Protein AF-A0A7C9FRS7-F1 (afdb_monomer_lite)

Organism: NCBI:txid2654236

Radius of gyration: 12.55 Å; chains: 1; bounding box: 29×25×31 Å

Secondary structure (DSSP, 8-state):
---TTEEEEEETTSSEEEEEETTEEEEEEEETTEEEEEEEE--THHHHSS-EEE--HHHHHHHHHHHHHHHTPPP----

Sequence (79 aa):
MENQDKVYFVSLGGGQYFKREGASVTIVSVYDFNPSIERTGFQARYIEGTHSRPCTEQEFDSAVEKVLGILGVGVPVAA

pLDDT: mean 82.05, std 15.05, range [40.47, 95.0]

Foldseek 3Di:
DPQVQWWKKAAPVGQWIWIDRPQKIWIAGLDLVDGDTDIDGDDVCVVVVGNMDTDDPVVVVVSVVNSCVSVVNDDPDDD

Structure (mmCIF, N/CA/C/O backbone):
data_AF-A0A7C9FRS7-F1
#
_entry.id   AF-A0A7C9FRS7-F1
#
loop_
_atom_site.group_PDB
_atom_site.id
_atom_site.type_symbol
_atom_site.label_atom_id
_atom_site.label_alt_id
_atom_site.label_comp_id
_atom_site.label_asym_id
_atom_site.label_entity_id
_atom_site.label_seq_id
_atom_site.pdbx_PDB_ins_code
_atom_site.Cartn_x
_atom_site.Cartn_y
_atom_site.Cartn_z
_atom_site.occupancy
_atom_site.B_iso_or_equiv
_atom_site.auth_seq_id
_atom_site.auth_comp_id
_atom_site.auth_asym_id
_atom_site.auth_atom_id
_atom_site.pdbx_PDB_model_num
ATOM 1 N N . MET A 1 1 ? -14.307 15.909 9.008 1.00 40.47 1 MET A N 1
ATOM 2 C CA . MET A 1 1 ? -13.734 15.062 10.074 1.00 40.47 1 MET A CA 1
ATOM 3 C C . MET A 1 1 ? -12.526 14.384 9.471 1.00 40.47 1 MET A C 1
ATOM 5 O O . MET A 1 1 ? -12.689 13.547 8.595 1.00 40.47 1 MET A O 1
ATOM 9 N N . GLU A 1 2 ? -11.341 14.874 9.815 1.00 43.06 2 GLU A N 1
ATOM 10 C CA . GLU A 1 2 ? -10.070 14.358 9.307 1.00 43.06 2 GLU A CA 1
ATOM 11 C C . GLU A 1 2 ? -9.846 12.943 9.849 1.00 43.06 2 GLU A C 1
ATOM 13 O O . GLU A 1 2 ? -10.156 12.655 11.005 1.00 43.06 2 GLU A O 1
ATOM 18 N N . ASN A 1 3 ? -9.395 12.047 8.979 1.00 49.81 3 ASN A N 1
ATOM 19 C CA . ASN A 1 3 ? -9.402 10.601 9.168 1.00 49.81 3 ASN A CA 1
ATOM 20 C C . ASN A 1 3 ? -8.226 10.169 10.072 1.00 49.81 3 ASN A C 1
ATOM 22 O O . ASN A 1 3 ? -7.247 9.596 9.602 1.00 49.81 3 ASN A O 1
ATOM 26 N N . GLN A 1 4 ? -8.299 10.511 11.364 1.00 55.66 4 GLN A N 1
ATOM 27 C CA . GLN A 1 4 ? -7.204 10.382 12.343 1.00 55.66 4 GLN A CA 1
ATOM 28 C C . GLN A 1 4 ? -6.740 8.935 12.625 1.00 55.66 4 GLN A C 1
ATOM 30 O O . GLN A 1 4 ? -5.723 8.749 13.285 1.00 55.66 4 GLN A O 1
ATOM 35 N N . ASP A 1 5 ? -7.423 7.918 12.093 1.00 71.50 5 ASP A N 1
ATOM 36 C CA . ASP A 1 5 ? -7.085 6.498 12.287 1.00 71.50 5 ASP A CA 1
ATOM 37 C C . ASP A 1 5 ? -6.291 5.869 11.130 1.00 71.50 5 ASP A C 1
ATOM 39 O O . ASP A 1 5 ? -6.017 4.661 11.148 1.00 71.50 5 ASP A O 1
ATOM 43 N N . LYS A 1 6 ? -5.933 6.656 10.107 1.00 85.31 6 LYS A N 1
ATOM 44 C CA . LYS A 1 6 ? -5.125 6.165 8.990 1.00 85.31 6 LYS A CA 1
ATOM 45 C C . LYS A 1 6 ? -3.638 6.301 9.280 1.00 85.31 6 LYS A C 1
ATOM 47 O O . LYS A 1 6 ? -3.151 7.393 9.559 1.00 85.31 6 LYS A O 1
ATOM 52 N N . VAL A 1 7 ? -2.898 5.205 9.131 1.00 90.00 7 VAL A N 1
ATOM 53 C CA . VAL A 1 7 ? -1.433 5.224 9.233 1.00 90.00 7 VAL A CA 1
ATOM 54 C C . VAL A 1 7 ? -0.810 4.572 8.009 1.00 90.00 7 VAL A C 1
ATOM 56 O O . VAL A 1 7 ? -1.221 3.484 7.603 1.00 90.00 7 VAL A O 1
ATOM 59 N N . TYR A 1 8 ? 0.186 5.243 7.439 1.00 92.19 8 TYR A N 1
ATOM 60 C CA . TYR A 1 8 ? 0.822 4.878 6.180 1.00 92.19 8 TYR A CA 1
ATOM 61 C C . TYR A 1 8 ? 2.288 4.504 6.393 1.00 92.19 8 TYR A C 1
ATOM 63 O O . TYR A 1 8 ? 3.026 5.204 7.091 1.00 92.19 8 TYR A O 1
ATOM 71 N N . PHE A 1 9 ? 2.714 3.403 5.776 1.00 91.88 9 PHE A N 1
ATOM 72 C CA . PHE A 1 9 ? 4.090 2.919 5.849 1.00 91.88 9 PHE A CA 1
ATOM 73 C C . PHE A 1 9 ? 4.574 2.403 4.498 1.00 91.88 9 PHE A C 1
ATOM 75 O O . PHE A 1 9 ? 3.785 1.977 3.656 1.00 91.88 9 PHE A O 1
ATOM 82 N N . VAL A 1 10 ? 5.890 2.374 4.322 1.00 92.31 10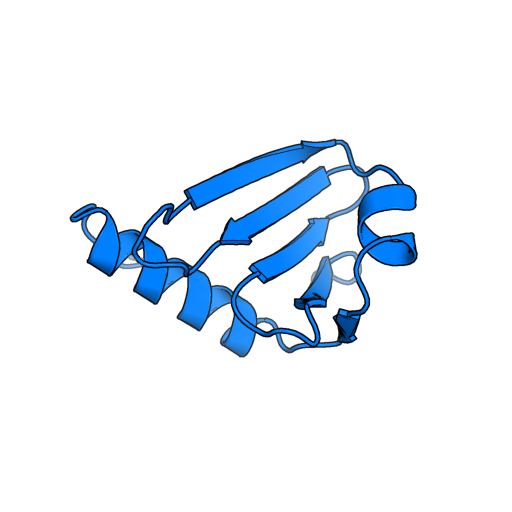 VAL A N 1
ATOM 83 C CA . VAL A 1 10 ? 6.560 1.755 3.175 1.00 92.31 10 VAL A CA 1
ATOM 84 C C . VAL A 1 10 ? 7.722 0.894 3.661 1.00 92.31 10 VAL A C 1
ATOM 86 O O . VAL A 1 10 ? 8.421 1.259 4.612 1.00 92.31 10 VAL A O 1
ATOM 89 N N . SER A 1 11 ? 7.933 -0.259 3.029 1.00 90.56 11 SER A N 1
ATOM 90 C CA . SER A 1 11 ? 9.097 -1.110 3.291 1.00 90.56 11 SER A CA 1
ATOM 91 C C . SER A 1 11 ? 10.403 -0.365 2.976 1.00 90.56 11 SER A C 1
ATOM 93 O O . SER A 1 11 ? 10.507 0.361 1.989 1.00 90.56 11 SER A O 1
ATOM 95 N N . LEU A 1 12 ? 11.447 -0.563 3.787 1.00 86.38 12 LEU A N 1
ATOM 96 C CA . LEU A 1 12 ? 12.773 0.034 3.571 1.00 86.38 12 LEU A CA 1
ATOM 97 C C . LEU A 1 12 ? 13.453 -0.492 2.303 1.00 86.38 12 LEU A C 1
ATOM 99 O O . LEU A 1 12 ? 14.227 0.234 1.690 1.00 86.38 12 LEU A O 1
ATOM 103 N N . GLY A 1 13 ? 13.139 -1.723 1.886 1.00 84.12 13 GLY A N 1
ATOM 104 C CA . GLY A 1 13 ? 13.565 -2.254 0.586 1.00 84.12 13 GLY A CA 1
ATOM 105 C C . GLY A 1 13 ? 12.897 -1.564 -0.610 1.00 84.12 13 GLY A C 1
ATOM 106 O O . GLY A 1 13 ? 13.248 -1.852 -1.750 1.00 84.12 13 GLY A O 1
ATOM 107 N N . GLY A 1 14 ? 11.938 -0.664 -0.360 1.00 79.50 14 GLY A N 1
ATOM 108 C CA . GLY A 1 14 ? 11.028 -0.153 -1.372 1.00 79.50 14 GLY A CA 1
ATOM 109 C C . GLY A 1 14 ? 10.050 -1.232 -1.832 1.00 79.50 14 GLY A C 1
ATOM 110 O O . GLY A 1 14 ? 10.116 -2.391 -1.422 1.00 79.50 14 GLY A O 1
ATOM 111 N N . GLY A 1 15 ? 9.097 -0.851 -2.676 1.00 88.56 15 GLY A N 1
ATOM 112 C CA . GLY A 1 15 ? 8.275 -1.826 -3.387 1.00 88.56 15 GLY A CA 1
ATOM 113 C C . GLY A 1 15 ? 6.990 -2.277 -2.689 1.00 88.56 15 GLY A C 1
ATOM 114 O O . GLY A 1 15 ? 6.117 -2.801 -3.376 1.00 88.56 15 GLY A O 1
ATOM 115 N N . GLN A 1 16 ? 6.828 -2.056 -1.379 1.00 92.25 16 GLN A N 1
ATOM 116 C CA . GLN A 1 16 ? 5.587 -2.375 -0.663 1.00 92.25 16 GLN A CA 1
ATOM 117 C C . GLN A 1 16 ? 5.117 -1.218 0.210 1.00 92.25 16 GLN A C 1
ATOM 119 O O . GLN A 1 16 ? 5.871 -0.708 1.038 1.00 92.25 16 GLN A O 1
ATOM 124 N N . TYR A 1 17 ? 3.855 -0.843 0.042 1.00 93.56 17 TYR A N 1
ATOM 125 C CA . TYR A 1 17 ? 3.193 0.218 0.786 1.00 93.56 17 TYR A CA 1
ATOM 126 C C . TYR A 1 17 ? 2.041 -0.355 1.601 1.00 93.56 17 TYR A C 1
ATOM 128 O O . TYR A 1 17 ? 1.375 -1.305 1.191 1.00 93.56 17 TYR A O 1
ATOM 136 N N . PHE A 1 18 ? 1.798 0.240 2.760 1.00 91.81 18 PHE A N 1
ATOM 137 C CA . PHE A 1 18 ? 0.823 -0.225 3.730 1.00 91.81 18 PHE A CA 1
ATOM 138 C C . PHE A 1 18 ? -0.034 0.949 4.177 1.00 91.81 18 PHE A C 1
ATOM 140 O O . PHE A 1 18 ? 0.491 1.991 4.563 1.00 91.81 18 PHE A O 1
ATOM 147 N N . LYS A 1 19 ? -1.350 0.757 4.183 1.00 93.00 19 LYS A N 1
ATOM 148 C CA . LYS A 1 19 ? -2.312 1.664 4.809 1.00 93.00 19 LYS A CA 1
ATOM 149 C C . LYS A 1 19 ? -3.065 0.893 5.878 1.00 93.00 19 LYS A C 1
ATOM 151 O O . LYS A 1 19 ? -3.811 -0.031 5.552 1.00 93.00 19 LYS A O 1
ATOM 156 N N . ARG A 1 20 ? -2.893 1.268 7.141 1.00 89.81 20 ARG A N 1
ATOM 157 C CA . ARG A 1 20 ? -3.681 0.754 8.262 1.00 89.81 20 ARG A CA 1
ATOM 158 C C . ARG A 1 20 ? -4.872 1.669 8.507 1.00 89.81 20 ARG A C 1
ATOM 160 O O . ARG A 1 20 ? -4.692 2.871 8.640 1.00 89.81 20 ARG A O 1
ATOM 167 N N . GLU A 1 21 ? -6.055 1.077 8.622 1.00 89.31 21 GLU A N 1
ATOM 168 C CA . GLU A 1 21 ? -7.301 1.754 8.997 1.00 89.31 21 GLU A CA 1
ATOM 169 C C . GLU A 1 21 ? -7.979 0.909 10.082 1.00 89.31 21 GLU A C 1
ATOM 171 O O . GLU A 1 21 ? -8.568 -0.142 9.801 1.00 89.31 21 GLU A O 1
ATOM 176 N N . GLY A 1 22 ? -7.813 1.305 11.347 1.00 86.94 22 GLY A N 1
ATOM 177 C CA . GLY A 1 22 ? -8.267 0.522 12.500 1.00 86.94 22 GLY A CA 1
ATOM 178 C C . GLY A 1 22 ? -7.660 -0.889 12.537 1.00 86.94 22 GLY A C 1
ATOM 179 O O . GLY A 1 22 ? -6.460 -1.060 12.785 1.00 86.94 22 GLY A O 1
ATOM 180 N N . ALA A 1 23 ? -8.505 -1.899 12.300 1.00 86.06 23 ALA A N 1
ATOM 181 C CA . ALA A 1 23 ? -8.147 -3.320 12.256 1.00 86.06 23 ALA A CA 1
ATOM 182 C C . ALA A 1 23 ? -7.967 -3.872 10.828 1.00 86.06 23 ALA A C 1
ATOM 184 O O . ALA A 1 23 ? -7.843 -5.080 10.655 1.00 86.06 23 ALA A O 1
ATOM 185 N N . SER A 1 24 ? -7.975 -3.023 9.798 1.00 88.50 24 SER A N 1
ATOM 186 C CA . SER A 1 24 ? -7.682 -3.406 8.411 1.00 88.50 24 SER A CA 1
ATOM 187 C C . SER A 1 24 ? -6.312 -2.891 7.978 1.00 88.50 24 SER A C 1
ATOM 189 O O . SER A 1 24 ? -5.893 -1.812 8.394 1.00 88.50 24 SER A O 1
ATOM 191 N N . VAL A 1 25 ? -5.651 -3.629 7.088 1.00 90.00 25 VAL A N 1
ATOM 192 C CA . VAL A 1 25 ? -4.492 -3.161 6.321 1.00 90.00 25 VAL A CA 1
ATOM 193 C C . VAL A 1 25 ? -4.745 -3.364 4.841 1.00 90.00 25 VAL A C 1
ATOM 195 O O . VAL A 1 25 ? -5.180 -4.434 4.421 1.00 90.00 25 VAL A O 1
ATOM 198 N N . THR A 1 26 ? -4.440 -2.336 4.059 1.00 92.56 26 THR A N 1
ATOM 199 C CA . THR A 1 26 ? -4.247 -2.449 2.614 1.00 92.56 26 THR A CA 1
ATOM 200 C C . THR A 1 26 ? -2.753 -2.536 2.333 1.00 92.56 26 THR A C 1
ATOM 202 O O . THR A 1 26 ? -1.999 -1.703 2.832 1.00 92.56 26 THR A O 1
ATOM 205 N N . ILE A 1 27 ? -2.342 -3.532 1.558 1.00 92.00 27 ILE A N 1
ATOM 206 C CA . ILE A 1 27 ? -0.965 -3.774 1.129 1.00 92.00 27 ILE A CA 1
ATOM 207 C C . ILE A 1 27 ? -0.912 -3.537 -0.376 1.00 92.00 27 ILE A C 1
ATOM 209 O O . ILE A 1 27 ? -1.736 -4.075 -1.111 1.00 92.00 27 ILE A O 1
ATOM 213 N N . VAL A 1 28 ? 0.044 -2.735 -0.827 1.00 93.88 28 VAL A N 1
ATOM 214 C CA . VAL A 1 28 ? 0.258 -2.412 -2.239 1.00 93.88 28 VAL A CA 1
ATOM 215 C C . VAL A 1 28 ? 1.673 -2.826 -2.602 1.00 93.88 28 VAL A C 1
ATOM 217 O O . VAL A 1 28 ? 2.632 -2.254 -2.088 1.00 93.88 28 VAL A O 1
ATOM 220 N N . SER A 1 29 ? 1.808 -3.813 -3.480 1.00 93.75 29 SER A N 1
ATOM 221 C CA . SER A 1 29 ? 3.093 -4.307 -3.980 1.00 93.75 29 SER A CA 1
ATOM 222 C C . SER A 1 29 ? 3.318 -3.771 -5.391 1.00 93.75 29 SER A C 1
ATOM 224 O O . SER A 1 29 ? 2.583 -4.136 -6.300 1.00 93.75 29 SER A O 1
ATOM 226 N N . VAL A 1 30 ? 4.331 -2.922 -5.593 1.00 93.31 30 VAL A N 1
ATOM 227 C CA . VAL A 1 30 ? 4.662 -2.304 -6.901 1.00 93.31 30 VAL A CA 1
ATOM 228 C C . VAL A 1 30 ? 5.734 -3.069 -7.684 1.00 93.31 30 VAL A C 1
ATOM 230 O O . VAL A 1 30 ? 6.382 -2.500 -8.563 1.00 93.31 30 VAL A O 1
ATOM 233 N N . TYR A 1 31 ? 5.982 -4.330 -7.338 1.00 88.12 31 TYR A N 1
ATOM 234 C CA . TYR A 1 31 ? 6.960 -5.158 -8.037 1.00 88.12 31 TYR A CA 1
ATOM 235 C C . TYR A 1 31 ? 6.412 -5.633 -9.382 1.00 88.12 31 TYR A C 1
ATOM 237 O O . TYR A 1 31 ? 5.350 -6.241 -9.418 1.00 88.12 31 TYR A O 1
ATOM 245 N N . ASP A 1 32 ? 7.169 -5.457 -10.467 1.00 81.06 32 ASP A N 1
ATOM 246 C CA . ASP A 1 32 ? 6.720 -5.833 -11.819 1.00 81.06 32 ASP A CA 1
ATOM 247 C C . ASP A 1 32 ? 6.423 -7.338 -11.965 1.00 81.06 32 ASP A C 1
ATOM 249 O O . ASP A 1 32 ? 5.568 -7.731 -12.753 1.00 81.06 32 ASP A O 1
ATOM 253 N N . PHE A 1 33 ? 7.097 -8.193 -11.186 1.00 85.00 33 PHE A N 1
ATOM 254 C CA . PHE A 1 33 ? 6.868 -9.643 -11.201 1.00 85.00 33 PHE A CA 1
ATOM 255 C C . PHE A 1 33 ? 5.623 -10.079 -10.411 1.00 85.00 33 PHE A C 1
ATOM 257 O O . PHE A 1 33 ? 5.165 -11.206 -10.588 1.00 85.00 33 PHE A O 1
ATOM 264 N N . ASN A 1 34 ? 5.112 -9.233 -9.509 1.00 87.25 34 ASN A N 1
ATOM 265 C CA . ASN A 1 34 ? 3.921 -9.507 -8.704 1.00 87.25 34 ASN A CA 1
ATOM 266 C C . ASN A 1 34 ? 3.264 -8.199 -8.212 1.00 87.25 34 ASN A C 1
ATOM 268 O O . ASN A 1 34 ? 3.330 -7.881 -7.017 1.00 87.25 34 ASN A O 1
ATOM 272 N N . PRO A 1 35 ? 2.668 -7.416 -9.126 1.00 92.06 35 PRO A N 1
ATOM 273 C CA . PRO A 1 35 ? 1.945 -6.207 -8.770 1.00 92.06 35 PRO A CA 1
ATOM 274 C C . PRO A 1 35 ? 0.623 -6.593 -8.097 1.00 92.06 35 PRO A C 1
ATOM 276 O O . PRO A 1 35 ? -0.167 -7.347 -8.666 1.00 92.06 35 PRO A O 1
ATOM 279 N N . SER A 1 36 ? 0.359 -6.108 -6.883 1.00 93.12 36 SER A N 1
ATOM 280 C CA . SER A 1 36 ? -0.874 -6.466 -6.167 1.00 93.12 36 SER A CA 1
ATOM 281 C C . SER A 1 36 ? -1.393 -5.361 -5.256 1.00 93.12 36 SER A C 1
ATOM 283 O O . SER A 1 36 ? -0.638 -4.528 -4.752 1.00 93.12 36 SER A O 1
ATOM 285 N N . ILE A 1 37 ? -2.711 -5.373 -5.046 1.00 93.62 37 ILE A N 1
ATOM 286 C CA . ILE A 1 37 ? -3.391 -4.615 -3.998 1.00 93.62 37 ILE A CA 1
ATOM 287 C C . ILE A 1 37 ? -4.227 -5.611 -3.205 1.00 93.62 37 ILE A C 1
ATOM 289 O O . ILE A 1 37 ? -5.145 -6.231 -3.739 1.00 93.62 37 ILE A O 1
ATOM 293 N N . GLU A 1 38 ? -3.911 -5.766 -1.927 1.00 91.94 38 GLU A N 1
ATOM 294 C CA . GLU A 1 38 ? -4.536 -6.747 -1.047 1.00 91.94 38 GLU A CA 1
ATOM 295 C C . GLU A 1 38 ? -5.090 -6.059 0.195 1.00 91.94 38 GLU A C 1
ATOM 297 O O . GLU A 1 38 ? -4.445 -5.187 0.776 1.00 91.94 38 GLU A O 1
ATOM 302 N N . ARG A 1 39 ? -6.284 -6.462 0.637 1.00 90.31 39 ARG A N 1
ATOM 303 C CA . ARG A 1 39 ? -6.871 -5.994 1.895 1.00 90.31 39 ARG A CA 1
ATOM 304 C C . ARG A 1 39 ? -7.014 -7.161 2.856 1.00 90.31 39 ARG A C 1
ATOM 306 O O . ARG A 1 39 ? -7.664 -8.151 2.542 1.00 90.31 39 ARG A O 1
ATOM 313 N N . THR A 1 40 ? -6.433 -7.019 4.039 1.00 87.69 40 THR A N 1
ATOM 314 C CA . THR A 1 40 ? -6.426 -8.056 5.075 1.00 87.69 40 THR A CA 1
ATOM 315 C C . THR A 1 40 ? -6.660 -7.458 6.462 1.00 87.69 40 THR A C 1
ATOM 317 O O . THR A 1 40 ? -6.672 -6.238 6.644 1.00 87.69 40 THR A O 1
ATOM 320 N N . GLY A 1 41 ? -6.876 -8.317 7.457 1.00 85.81 41 GLY A N 1
ATOM 321 C CA . GLY A 1 41 ? -6.922 -7.908 8.858 1.00 85.81 41 GLY A CA 1
ATOM 322 C C . GLY A 1 41 ? -5.541 -7.476 9.351 1.00 85.81 41 GLY A C 1
ATOM 323 O O . GLY A 1 41 ? -4.534 -8.104 9.030 1.00 85.81 41 GLY A O 1
ATOM 324 N N . PHE A 1 42 ? -5.481 -6.413 10.151 1.00 78.06 42 PHE A N 1
ATOM 325 C CA . PHE A 1 42 ? -4.247 -5.960 10.779 1.00 78.06 42 PHE A CA 1
ATOM 326 C C . PHE A 1 42 ? -3.736 -7.018 11.752 1.00 78.06 42 PHE A C 1
ATOM 328 O O . PHE A 1 42 ? -4.438 -7.457 12.661 1.00 78.06 42 PHE A O 1
ATOM 335 N N . GLN A 1 43 ? -2.474 -7.382 11.585 1.00 74.19 43 GLN A N 1
ATOM 336 C CA . GLN A 1 43 ? -1.724 -8.188 12.530 1.00 74.19 43 GLN A CA 1
ATOM 337 C C . GLN A 1 43 ? -0.433 -7.428 12.816 1.00 74.19 43 GLN A C 1
ATOM 339 O O . GLN A 1 43 ? 0.236 -7.006 11.876 1.00 74.19 43 GLN A O 1
ATOM 344 N N . ALA A 1 44 ? -0.082 -7.252 14.093 1.00 67.88 44 ALA A N 1
ATOM 345 C CA . ALA A 1 44 ? 1.081 -6.455 14.507 1.00 67.88 44 ALA A CA 1
ATOM 346 C C . ALA A 1 44 ? 2.381 -6.873 13.789 1.00 67.88 44 ALA A C 1
ATOM 348 O O . ALA A 1 44 ? 3.170 -6.023 13.376 1.00 67.88 44 ALA A O 1
ATOM 349 N N . ARG A 1 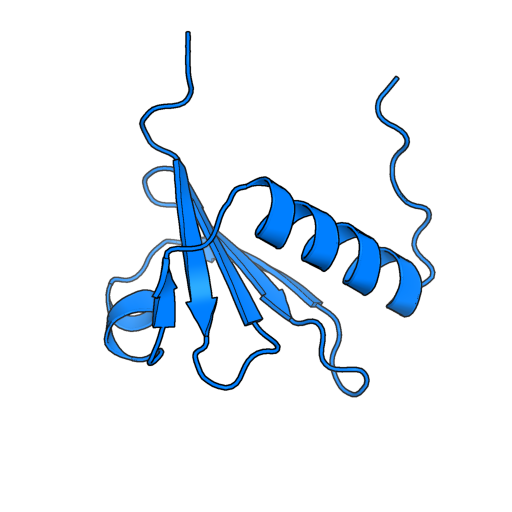45 ? 2.520 -8.176 13.500 1.00 70.19 45 ARG A N 1
ATOM 350 C CA . ARG A 1 45 ? 3.630 -8.751 12.726 1.00 70.19 45 ARG A CA 1
ATOM 351 C C . ARG A 1 45 ? 3.833 -8.146 11.332 1.00 70.19 45 ARG A C 1
ATOM 353 O O . ARG A 1 45 ? 4.942 -8.220 10.820 1.00 70.19 45 ARG A O 1
ATOM 360 N N . TYR A 1 46 ? 2.802 -7.555 10.718 1.00 66.00 46 TYR A N 1
ATOM 361 C CA . TYR A 1 46 ? 2.942 -6.890 9.420 1.00 66.00 46 TYR A CA 1
ATOM 362 C C . TYR A 1 46 ? 3.770 -5.613 9.493 1.00 66.00 46 TYR A C 1
ATOM 364 O O . TYR A 1 46 ? 4.352 -5.266 8.484 1.00 66.00 46 TYR A O 1
ATOM 372 N N . ILE A 1 47 ? 3.832 -4.936 10.645 1.00 61.94 47 ILE A N 1
ATOM 373 C CA . ILE A 1 47 ? 4.672 -3.744 10.839 1.00 61.94 47 ILE A CA 1
ATOM 374 C C . ILE A 1 47 ? 5.993 -4.142 11.497 1.00 61.94 47 ILE A C 1
ATOM 376 O O . ILE A 1 47 ? 7.050 -3.698 11.066 1.00 61.94 47 ILE A O 1
ATOM 380 N N . GLU A 1 48 ? 5.948 -5.020 12.503 1.00 63.28 48 GLU A N 1
ATOM 381 C CA . GLU A 1 48 ? 7.140 -5.438 13.256 1.00 63.28 48 GLU A CA 1
ATOM 382 C C . GLU A 1 48 ? 8.112 -6.288 12.422 1.00 63.28 48 GLU A C 1
ATOM 384 O O . GLU A 1 48 ? 9.318 -6.240 12.645 1.00 63.28 48 GLU A O 1
ATOM 389 N N . GLY A 1 49 ? 7.604 -7.052 11.448 1.00 62.78 49 GLY A N 1
ATOM 390 C CA . GLY A 1 49 ? 8.424 -7.882 10.561 1.00 62.78 49 GLY A CA 1
ATOM 391 C C . GLY A 1 49 ? 8.905 -7.161 9.302 1.00 62.78 49 GLY A C 1
ATOM 392 O O . GLY A 1 49 ? 9.922 -7.541 8.723 1.00 62.78 49 GLY A O 1
ATOM 393 N N . THR A 1 50 ? 8.205 -6.111 8.867 1.00 62.97 50 THR A N 1
ATOM 394 C CA . THR A 1 50 ? 8.647 -5.302 7.732 1.00 62.97 50 THR A CA 1
ATOM 395 C C . THR A 1 50 ? 9.492 -4.167 8.267 1.00 62.97 50 THR A C 1
ATOM 397 O O . THR A 1 50 ? 8.972 -3.221 8.851 1.00 62.97 50 THR A O 1
ATOM 400 N N . HIS A 1 51 ? 10.801 -4.238 8.051 1.00 78.94 51 HIS A N 1
ATOM 401 C CA . HIS A 1 51 ? 11.678 -3.082 8.175 1.00 78.94 51 HIS A CA 1
ATOM 402 C C . HIS A 1 51 ? 11.062 -1.949 7.346 1.00 78.94 51 HIS A C 1
ATOM 404 O O . HIS A 1 51 ? 11.139 -1.983 6.120 1.00 78.94 51 HIS A O 1
ATOM 410 N N . SER A 1 52 ? 10.367 -1.010 7.984 1.00 87.00 52 SER A N 1
ATOM 411 C CA . SER A 1 52 ? 9.477 -0.056 7.321 1.00 87.00 52 SER A CA 1
ATOM 412 C C . SER A 1 52 ? 9.627 1.327 7.935 1.00 87.00 52 SER A C 1
ATOM 414 O O . SER A 1 52 ? 10.043 1.479 9.085 1.00 87.00 52 SER A O 1
ATOM 416 N N . ARG A 1 53 ? 9.322 2.348 7.137 1.00 90.38 53 ARG A N 1
ATOM 417 C CA . ARG A 1 53 ? 9.276 3.744 7.572 1.00 90.38 53 ARG A CA 1
ATOM 418 C C . ARG A 1 53 ? 7.870 4.309 7.370 1.00 90.38 53 ARG A C 1
ATOM 420 O O . ARG A 1 53 ? 7.173 3.849 6.462 1.00 90.38 53 ARG A O 1
ATOM 427 N N . PRO A 1 54 ? 7.467 5.330 8.140 1.00 91.38 54 PRO A N 1
ATOM 428 C CA . PRO A 1 54 ? 6.296 6.126 7.802 1.00 91.38 54 PRO A CA 1
ATOM 429 C C . PRO A 1 54 ? 6.410 6.695 6.378 1.00 91.38 54 PRO A C 1
ATOM 431 O O . PRO A 1 54 ? 7.504 7.064 5.928 1.00 91.38 54 PRO A O 1
ATOM 434 N N . CYS A 1 55 ? 5.284 6.767 5.678 1.00 91.88 55 CYS A N 1
ATOM 435 C CA . CYS A 1 55 ? 5.148 7.473 4.405 1.00 91.88 55 CYS A CA 1
ATOM 436 C C . CYS A 1 55 ? 3.897 8.357 4.419 1.00 91.88 55 CYS A C 1
ATOM 438 O O . CYS A 1 55 ? 3.116 8.329 5.372 1.00 91.88 55 CYS A O 1
ATOM 440 N N . THR A 1 56 ? 3.729 9.185 3.394 1.00 93.69 56 THR A N 1
ATOM 441 C CA . THR A 1 56 ? 2.529 10.015 3.241 1.00 93.69 56 THR A CA 1
ATOM 442 C C . THR A 1 56 ? 1.400 9.256 2.539 1.00 93.69 56 THR A C 1
ATOM 444 O O . THR A 1 56 ? 1.634 8.280 1.825 1.00 93.69 56 THR A O 1
ATOM 447 N N . GLU A 1 57 ? 0.162 9.735 2.695 1.00 94.62 57 GLU A N 1
ATOM 448 C CA . GLU A 1 57 ? -0.984 9.261 1.900 1.00 94.62 57 GLU A CA 1
ATOM 449 C C . GLU A 1 57 ? -0.702 9.401 0.396 1.00 94.62 57 GLU A C 1
ATOM 451 O O . GLU A 1 57 ? -0.913 8.462 -0.358 1.00 94.62 57 GLU A O 1
ATOM 456 N N . GLN A 1 58 ? -0.084 10.510 -0.022 1.00 94.94 58 GLN A N 1
ATOM 457 C CA . GLN A 1 58 ? 0.293 10.742 -1.418 1.00 94.94 58 GLN A CA 1
ATOM 458 C C . GLN A 1 58 ? 1.300 9.710 -1.956 1.00 94.94 58 GLN A C 1
ATOM 460 O O . GLN A 1 58 ? 1.184 9.275 -3.103 1.00 94.94 58 GLN A O 1
ATOM 465 N N . GLU A 1 59 ? 2.292 9.308 -1.152 1.00 94.06 59 GLU A N 1
ATOM 466 C CA . GLU A 1 59 ? 3.229 8.237 -1.519 1.00 94.06 59 GLU A CA 1
ATOM 467 C C . GLU A 1 59 ? 2.495 6.899 -1.706 1.00 94.06 59 GLU A C 1
ATOM 469 O O . GLU A 1 59 ? 2.799 6.156 -2.640 1.00 94.06 59 GLU A O 1
ATOM 474 N N . PHE A 1 60 ? 1.524 6.600 -0.838 1.00 95.00 60 PHE A N 1
ATOM 475 C CA . PHE A 1 60 ? 0.692 5.401 -0.937 1.00 95.00 60 PHE A CA 1
ATOM 476 C C . PHE A 1 60 ? -0.205 5.431 -2.184 1.00 95.00 60 PHE A C 1
ATOM 478 O O . PHE A 1 60 ? -0.228 4.462 -2.942 1.00 95.00 60 PHE A O 1
ATOM 485 N N . ASP A 1 61 ? -0.894 6.542 -2.437 1.00 94.75 61 ASP A N 1
ATOM 486 C CA . ASP A 1 61 ? -1.792 6.695 -3.585 1.00 94.75 61 ASP A CA 1
ATOM 487 C C . ASP A 1 61 ? -1.026 6.607 -4.912 1.00 94.75 61 ASP A C 1
ATOM 489 O O . ASP A 1 61 ? -1.444 5.897 -5.825 1.00 94.75 61 ASP A O 1
ATOM 493 N N . SER A 1 62 ? 0.168 7.204 -4.986 1.00 94.88 62 SER A N 1
ATOM 494 C CA . SER A 1 62 ? 1.052 7.069 -6.155 1.00 94.88 62 SER A CA 1
ATOM 495 C C . SER A 1 62 ? 1.449 5.608 -6.412 1.00 94.88 62 SER A C 1
ATOM 497 O O . SER A 1 62 ? 1.578 5.173 -7.558 1.00 94.88 62 SER A O 1
ATOM 499 N N . ALA A 1 63 ? 1.647 4.821 -5.349 1.00 94.31 63 ALA A N 1
ATOM 500 C CA . ALA A 1 63 ? 1.926 3.395 -5.474 1.00 94.31 63 ALA A CA 1
ATOM 501 C C . ALA A 1 63 ? 0.703 2.618 -5.981 1.00 94.31 63 ALA A C 1
ATOM 503 O O . ALA A 1 63 ? 0.856 1.735 -6.823 1.00 94.31 63 ALA A O 1
ATOM 504 N N . VAL A 1 64 ? -0.502 2.964 -5.515 1.00 94.62 64 VAL A N 1
ATOM 505 C CA . VAL A 1 64 ? -1.762 2.391 -6.015 1.00 94.62 64 VAL A CA 1
ATOM 506 C C . VAL A 1 64 ? -1.914 2.657 -7.509 1.00 94.62 64 VAL A C 1
ATOM 508 O O . VAL A 1 64 ? -2.110 1.712 -8.270 1.00 94.62 64 VAL A O 1
ATOM 511 N N . GLU A 1 65 ? -1.762 3.908 -7.947 1.00 93.50 65 GLU A N 1
ATOM 512 C CA . GLU A 1 65 ? -1.835 4.279 -9.366 1.00 93.50 65 GLU A CA 1
ATOM 513 C C . GLU A 1 65 ? -0.820 3.504 -10.206 1.00 93.50 65 GLU A C 1
ATOM 515 O O . GLU A 1 65 ? -1.162 2.969 -11.263 1.00 93.50 65 GLU A O 1
ATOM 520 N N . LYS A 1 66 ? 0.415 3.369 -9.705 1.00 92.38 66 LYS A N 1
ATOM 521 C CA . LYS A 1 66 ? 1.448 2.572 -10.365 1.00 92.38 66 LYS A CA 1
ATOM 522 C C . LYS A 1 66 ? 1.027 1.108 -10.515 1.00 92.38 66 LYS A C 1
ATOM 5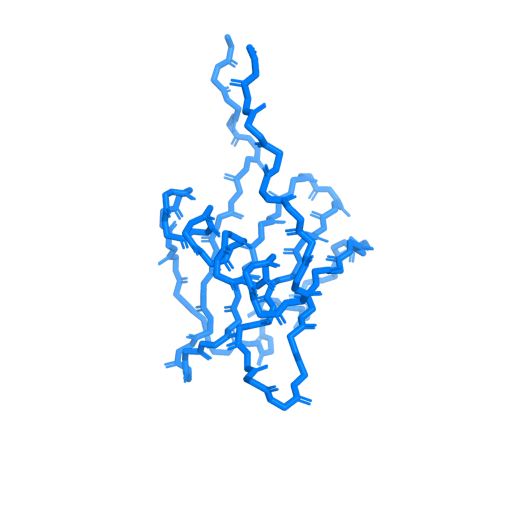24 O O . LYS A 1 66 ? 1.145 0.568 -11.611 1.00 92.38 66 LYS A O 1
ATOM 529 N N . VAL A 1 67 ? 0.532 0.463 -9.453 1.00 93.12 67 VAL A N 1
ATOM 530 C CA . VAL A 1 67 ? 0.070 -0.938 -9.520 1.00 93.12 67 VAL A CA 1
ATOM 531 C C . VAL A 1 67 ? -1.095 -1.096 -10.488 1.00 93.12 67 VAL A C 1
ATOM 533 O O . VAL A 1 67 ? -1.081 -2.022 -11.294 1.00 93.12 67 VAL A O 1
ATOM 536 N N . LEU A 1 68 ? -2.077 -0.193 -10.453 1.00 90.62 68 LEU A N 1
ATOM 537 C CA . LEU A 1 68 ? -3.214 -0.217 -11.378 1.00 90.62 68 LEU A CA 1
ATOM 538 C C . LEU A 1 68 ? -2.754 -0.092 -12.836 1.00 90.62 68 LEU A C 1
ATOM 540 O O . LEU A 1 68 ? -3.213 -0.854 -13.688 1.00 90.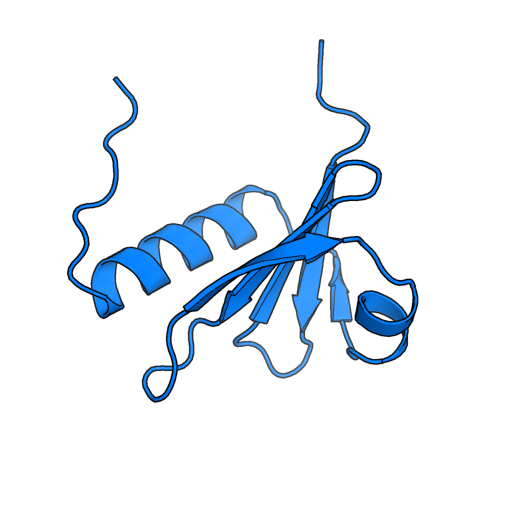62 68 LEU A O 1
ATOM 544 N N . GLY A 1 69 ? -1.779 0.784 -13.099 1.00 89.19 69 GLY A N 1
ATOM 545 C CA . GLY A 1 69 ? -1.129 0.907 -14.402 1.00 89.19 69 GLY A CA 1
ATOM 546 C C . GLY A 1 69 ? -0.438 -0.382 -14.857 1.00 89.19 69 GLY A C 1
ATOM 547 O O . GLY A 1 69 ? -0.618 -0.787 -16.003 1.00 89.19 69 GLY A O 1
ATOM 548 N N . ILE A 1 70 ? 0.296 -1.064 -13.967 1.00 88.00 70 ILE A N 1
ATOM 549 C CA . ILE A 1 70 ? 0.950 -2.349 -14.283 1.00 88.00 70 ILE A CA 1
ATOM 550 C C . ILE A 1 70 ? -0.095 -3.446 -14.548 1.00 88.00 70 ILE A C 1
ATOM 552 O O . ILE A 1 70 ? 0.055 -4.230 -15.483 1.00 88.00 70 ILE A O 1
ATOM 556 N N . LEU A 1 71 ? -1.171 -3.495 -13.757 1.00 87.19 71 LEU A N 1
ATOM 557 C CA . LEU A 1 71 ? -2.249 -4.478 -13.906 1.00 87.19 71 LEU A CA 1
ATOM 558 C C . LEU A 1 71 ? -3.151 -4.218 -15.125 1.00 87.19 71 LEU A C 1
ATOM 560 O O . LEU A 1 71 ? -4.004 -5.048 -15.437 1.00 87.19 71 LEU A O 1
ATOM 564 N N . GLY A 1 72 ? -3.000 -3.075 -15.803 1.00 83.88 72 GLY A N 1
ATOM 565 C CA . GLY A 1 72 ? -3.861 -2.680 -16.920 1.00 83.88 72 GLY A CA 1
ATOM 566 C C . GLY A 1 72 ? -5.310 -2.405 -16.504 1.00 83.88 72 GLY A C 1
ATOM 567 O O . GLY A 1 72 ? -6.204 -2.383 -17.350 1.00 83.88 72 GLY A O 1
ATOM 568 N N . VAL A 1 73 ? -5.558 -2.205 -15.207 1.00 74.94 73 VAL A N 1
ATOM 569 C CA . VAL A 1 73 ? -6.870 -1.835 -14.677 1.00 74.94 73 VAL A CA 1
ATOM 570 C C . VAL A 1 73 ? -6.937 -0.315 -14.712 1.00 74.94 73 VAL A C 1
ATOM 572 O O . VAL A 1 73 ? -6.106 0.354 -14.102 1.00 74.94 73 VAL A O 1
ATOM 575 N N . GLY A 1 74 ? -7.895 0.241 -15.459 1.00 57.69 74 GLY A N 1
ATOM 576 C CA . GLY A 1 74 ? -8.059 1.692 -15.564 1.00 57.69 74 GLY A CA 1
ATOM 577 C C . GLY A 1 74 ? -8.097 2.342 -14.180 1.00 57.69 74 GLY A C 1
ATOM 578 O O . GLY A 1 74 ? -8.814 1.872 -13.296 1.00 57.69 74 GLY A O 1
ATOM 579 N N . VAL A 1 75 ? -7.307 3.402 -13.987 1.00 57.41 75 VAL A N 1
ATOM 580 C CA . VAL A 1 75 ? -7.312 4.172 -12.739 1.00 57.41 75 VAL A CA 1
ATOM 581 C C .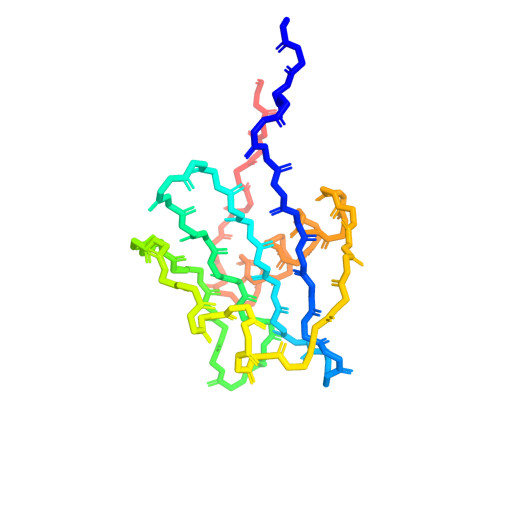 VAL A 1 75 ? -8.732 4.713 -12.552 1.00 57.41 75 VAL A C 1
ATOM 583 O O . VAL A 1 75 ? -9.236 5.365 -13.472 1.00 57.41 75 VAL A O 1
ATOM 586 N N . PRO A 1 76 ? -9.420 4.434 -11.429 1.00 53.00 76 PRO A N 1
ATOM 587 C CA . PRO A 1 76 ? -10.708 5.049 -11.179 1.00 53.00 76 PRO A CA 1
ATOM 588 C C . PRO A 1 76 ? -10.471 6.552 -11.051 1.00 53.00 76 PRO A C 1
ATOM 590 O O . PRO A 1 76 ? -9.922 7.030 -10.062 1.00 53.00 76 PRO A O 1
ATOM 593 N N . VAL A 1 77 ? -10.850 7.291 -12.091 1.00 48.47 77 VAL A N 1
ATOM 594 C CA . VAL A 1 77 ? -10.923 8.747 -12.043 1.00 48.47 77 VAL A CA 1
ATOM 595 C C . VAL A 1 77 ? -11.962 9.067 -10.977 1.00 48.47 77 VAL A C 1
ATOM 597 O O . VAL A 1 77 ? -13.131 8.710 -11.130 1.00 48.47 77 VAL A O 1
ATOM 600 N N . ALA A 1 78 ? -11.529 9.666 -9.869 1.00 48.88 78 ALA A N 1
ATOM 601 C CA . ALA A 1 78 ? -12.450 10.211 -8.885 1.00 48.88 78 ALA A CA 1
ATOM 602 C C . ALA A 1 78 ? -13.320 11.262 -9.594 1.00 48.88 78 ALA A C 1
ATOM 604 O O . ALA A 1 78 ? -12.795 12.248 -10.114 1.00 48.88 78 AL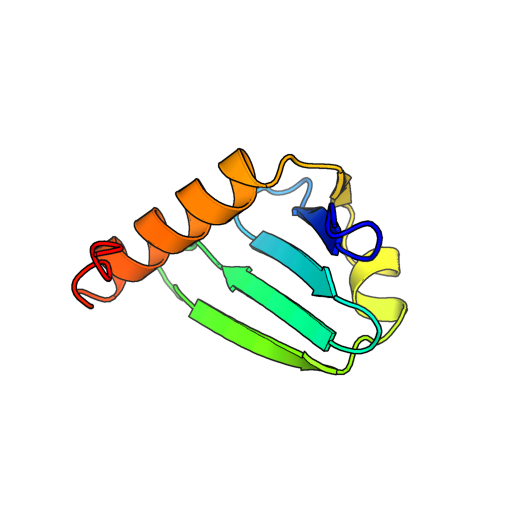A A O 1
ATOM 605 N N . ALA A 1 79 ? -14.621 10.980 -9.688 1.00 42.25 79 ALA A N 1
ATOM 606 C CA . ALA A 1 79 ? -15.639 11.912 -10.164 1.00 42.25 79 ALA A CA 1
ATOM 607 C C . ALA A 1 79 ? -16.045 12.885 -9.052 1.00 42.25 79 ALA A C 1
ATOM 609 O O . ALA A 1 79 ? -16.044 12.458 -7.873 1.00 42.25 79 ALA A O 1
#